Protein AF-A0A7W0UAA0-F1 (afdb_monomer_lite)

pLDDT: mean 86.21, std 16.32, range [35.31, 97.31]

Radius of gyration: 19.32 Å; chains: 1; bounding box: 41×25×69 Å

Secondary structure (DSSP, 8-state):
----------SEEEEETTSHHHHHHHHHHHHHHH----EEEEE----S-SSTT---TTS-HHHHHHHHTT-HHHHHHHHHHHTTSS------

Sequence (92 aa):
MAEAKAEEQQPCSRCNGMDVRAAIEEALRRAREGRTPQLLEAVTYRFRGHSMADPEEYRSKDEVEEWRRHDPIATFQERVTSEDVLSTFREL

Foldseek 3Di:
DDPDPPPVPVQEDEDALLQVCVQVVVQVVCCVVVVDHHHYRHDADDLDAPDPPGPPPVDDPVVSVVRVVSHSVVVVVVVCVVVVNDDDDDDD

Structure (mmCIF, N/CA/C/O backbone):
data_AF-A0A7W0UAA0-F1
#
_entry.id   AF-A0A7W0UAA0-F1
#
loop_
_atom_site.group_PDB
_atom_site.id
_atom_site.type_symbol
_atom_site.label_atom_id
_atom_site.label_alt_id
_atom_site.label_comp_id
_atom_site.label_asym_id
_atom_site.label_entity_id
_atom_site.label_seq_id
_atom_site.pdbx_PDB_ins_code
_atom_site.Cartn_x
_atom_site.Cartn_y
_atom_site.Cartn_z
_atom_site.occupancy
_atom_site.B_iso_or_equiv
_atom_site.auth_seq_id
_atom_site.auth_comp_id
_atom_site.auth_asym_id
_atom_site.auth_atom_id
_atom_site.pdbx_PDB_model_num
ATOM 1 N N . MET A 1 1 ? -12.864 -2.795 44.101 1.00 35.31 1 MET A N 1
ATOM 2 C CA . MET A 1 1 ? -11.681 -3.242 43.341 1.00 35.31 1 MET A CA 1
ATOM 3 C C . MET A 1 1 ? -12.197 -3.843 42.048 1.00 35.31 1 MET A C 1
ATOM 5 O O . MET A 1 1 ? -12.638 -4.980 42.060 1.00 35.31 1 MET A O 1
ATOM 9 N N . ALA A 1 2 ? -12.314 -3.035 40.994 1.00 40.09 2 ALA A N 1
ATOM 10 C CA . ALA A 1 2 ? -12.720 -3.537 39.686 1.00 40.09 2 ALA A CA 1
ATOM 11 C C . ALA A 1 2 ? -11.478 -4.142 39.030 1.00 40.09 2 ALA A C 1
ATOM 13 O O . ALA A 1 2 ? -10.500 -3.432 38.800 1.00 40.09 2 ALA A O 1
ATOM 14 N N . GLU A 1 3 ? -11.498 -5.452 38.806 1.00 38.34 3 GLU A N 1
ATOM 15 C CA . GLU A 1 3 ? -10.484 -6.136 38.014 1.00 38.34 3 GLU A CA 1
ATOM 16 C C . GLU A 1 3 ? -10.590 -5.622 36.578 1.00 38.34 3 GLU A C 1
ATOM 18 O O . GLU A 1 3 ? -11.536 -5.927 35.849 1.00 38.34 3 GLU A O 1
ATOM 23 N N . ALA A 1 4 ? -9.631 -4.788 36.183 1.00 43.19 4 ALA A N 1
ATOM 24 C CA . ALA A 1 4 ? -9.399 -4.507 34.782 1.00 43.19 4 ALA A CA 1
ATOM 25 C C . ALA A 1 4 ? -8.981 -5.831 34.139 1.00 43.19 4 ALA A C 1
ATOM 27 O O . ALA A 1 4 ? -7.887 -6.335 34.396 1.00 43.19 4 ALA A O 1
ATOM 28 N N . LYS A 1 5 ? -9.878 -6.420 33.342 1.00 37.28 5 LYS A N 1
ATOM 29 C CA . LYS A 1 5 ? -9.524 -7.511 32.441 1.00 37.28 5 LYS A CA 1
ATOM 30 C C . LYS A 1 5 ? -8.387 -6.996 31.565 1.00 37.28 5 LYS A C 1
ATOM 32 O O . LYS A 1 5 ? -8.606 -6.125 30.727 1.00 37.28 5 LYS A O 1
ATOM 37 N N . ALA A 1 6 ? -7.182 -7.512 31.783 1.00 45.38 6 ALA A N 1
ATOM 38 C CA . ALA A 1 6 ? -6.105 -7.438 30.813 1.00 45.38 6 ALA A CA 1
ATOM 39 C C . ALA A 1 6 ? -6.507 -8.346 29.647 1.00 45.38 6 ALA A C 1
ATOM 41 O O . ALA A 1 6 ? -6.065 -9.483 29.524 1.00 45.38 6 ALA A O 1
ATOM 42 N N . GLU A 1 7 ? -7.463 -7.870 28.856 1.00 48.81 7 GLU A N 1
ATOM 43 C CA . GLU A 1 7 ?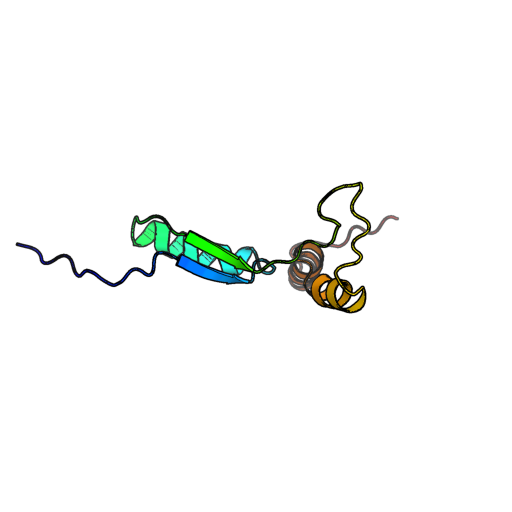 -7.687 -8.375 27.519 1.00 48.81 7 GLU A CA 1
ATOM 44 C C . GLU A 1 7 ? -6.389 -8.081 26.776 1.00 48.81 7 GLU A C 1
ATOM 46 O O . GLU A 1 7 ? -5.937 -6.935 26.745 1.00 48.81 7 GLU A O 1
ATOM 51 N N . GLU A 1 8 ? -5.730 -9.139 26.318 1.00 51.78 8 GLU A N 1
ATOM 52 C CA . GLU A 1 8 ? -4.446 -9.117 25.632 1.00 51.78 8 GLU A CA 1
ATOM 53 C C . GLU A 1 8 ? -4.622 -8.361 24.307 1.00 51.78 8 GLU A C 1
ATOM 55 O O . GLU A 1 8 ? -4.802 -8.934 23.236 1.00 51.78 8 GLU A O 1
ATOM 60 N N . GLN A 1 9 ? -4.688 -7.032 24.399 1.00 53.41 9 GLN A N 1
ATOM 61 C CA . GLN A 1 9 ? -4.808 -6.119 23.278 1.00 53.41 9 GLN A CA 1
ATOM 62 C C . GLN A 1 9 ? -3.490 -6.187 22.544 1.00 53.41 9 GLN A C 1
ATOM 64 O O . GLN A 1 9 ? -2.549 -5.476 22.883 1.00 53.41 9 GLN A O 1
ATOM 69 N N . GLN A 1 10 ? -3.423 -7.103 21.582 1.00 57.34 10 GLN A N 1
ATOM 70 C CA . GLN A 1 10 ? -2.288 -7.284 20.703 1.00 57.34 10 GLN A CA 1
ATOM 71 C C . GLN A 1 10 ? -1.967 -5.913 20.083 1.00 57.34 10 GLN A C 1
ATOM 73 O O . GLN A 1 10 ? -2.723 -5.432 19.236 1.00 57.34 10 GLN A O 1
ATOM 78 N N . PRO A 1 11 ? -0.898 -5.232 20.542 1.00 68.12 11 PRO A N 1
ATOM 79 C CA . PRO A 1 11 ? -0.703 -3.817 20.245 1.00 68.12 11 PRO A CA 1
ATOM 80 C C . PRO A 1 11 ? -0.285 -3.610 18.791 1.00 68.12 11 PRO A C 1
ATOM 82 O O . PRO A 1 11 ? -0.365 -2.495 18.291 1.00 68.12 11 PRO A O 1
ATOM 85 N N . CYS A 1 12 ? 0.146 -4.687 18.127 1.00 81.62 12 CYS A N 1
ATOM 86 C CA . CYS A 1 12 ? 0.587 -4.733 16.747 1.00 81.62 12 CYS A CA 1
ATOM 87 C C . CYS A 1 12 ? -0.289 -5.697 15.946 1.00 81.62 12 CYS A C 1
ATOM 89 O O . CYS A 1 12 ? -0.429 -6.861 16.325 1.00 81.62 12 CYS A O 1
ATOM 91 N N . SER A 1 13 ? -0.832 -5.238 14.821 1.00 88.75 13 SER A N 1
ATOM 92 C CA . SER A 1 13 ? -1.479 -6.116 13.843 1.00 88.75 13 SER A CA 1
ATOM 93 C C . SER A 1 13 ? -0.871 -5.929 12.459 1.00 88.75 13 SER A C 1
ATOM 95 O O . SER A 1 13 ? -0.550 -4.813 12.050 1.00 88.75 13 SER A O 1
ATOM 97 N N . ARG A 1 14 ? -0.690 -7.042 11.745 1.00 93.25 14 ARG A N 1
ATOM 98 C CA . ARG A 1 14 ? -0.194 -7.056 10.370 1.00 93.25 14 ARG A CA 1
ATOM 99 C C . ARG A 1 14 ? -1.372 -6.963 9.408 1.00 93.25 14 ARG A C 1
ATOM 101 O O . ARG A 1 14 ? -2.340 -7.707 9.555 1.00 93.25 14 ARG A O 1
ATOM 108 N N . CYS A 1 15 ? -1.297 -6.065 8.434 1.00 93.31 15 CYS A N 1
ATOM 109 C CA . CYS A 1 15 ? -2.380 -5.805 7.490 1.00 93.31 15 CYS A CA 1
ATOM 110 C C . CYS A 1 15 ? -1.874 -5.707 6.048 1.00 93.31 15 CYS A C 1
ATOM 112 O O . CYS A 1 15 ? -0.681 -5.529 5.789 1.00 93.31 15 CYS A O 1
ATOM 114 N N . ASN A 1 16 ? -2.799 -5.832 5.096 1.00 94.69 16 ASN A N 1
ATOM 115 C CA . ASN A 1 16 ? -2.508 -5.559 3.696 1.00 94.69 16 ASN A CA 1
ATOM 116 C C . ASN A 1 16 ? -2.390 -4.041 3.492 1.00 94.69 16 ASN A C 1
ATOM 118 O O . ASN A 1 16 ? -3.397 -3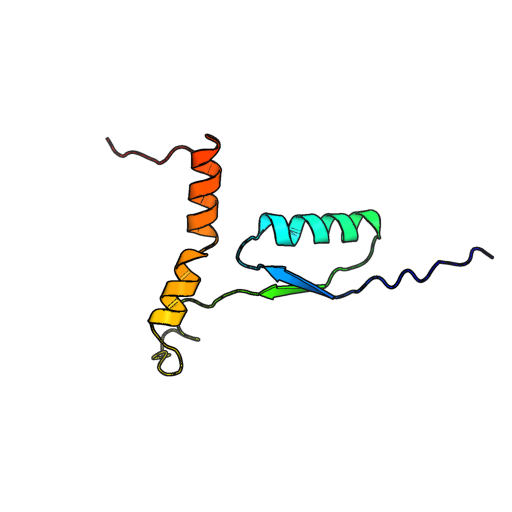.341 3.447 1.00 94.69 16 ASN A O 1
ATOM 122 N N . GLY A 1 17 ? -1.167 -3.536 3.341 1.00 95.00 17 GLY A N 1
ATOM 123 C CA . GLY A 1 17 ? -0.902 -2.123 3.067 1.00 95.00 17 GLY A CA 1
ATOM 124 C C . GLY A 1 17 ? -1.344 -1.667 1.674 1.00 95.00 17 GLY A C 1
ATOM 125 O O . GLY A 1 17 ? -1.378 -0.466 1.420 1.00 95.00 17 GLY A O 1
ATOM 126 N N . MET A 1 18 ? -1.703 -2.600 0.788 1.00 95.94 18 MET A N 1
ATOM 127 C CA . MET A 1 18 ? -2.265 -2.309 -0.532 1.00 95.94 18 MET A CA 1
ATOM 128 C C . MET A 1 18 ? -3.801 -2.153 -0.504 1.00 95.94 18 MET A C 1
ATOM 130 O O . MET A 1 18 ? -4.368 -1.637 -1.458 1.00 95.94 18 MET A O 1
ATOM 134 N N . ASP A 1 19 ? -4.483 -2.522 0.593 1.00 93.88 19 ASP A N 1
ATOM 135 C CA . ASP A 1 19 ? -5.900 -2.192 0.843 1.00 93.88 19 ASP A CA 1
ATOM 136 C C . ASP A 1 19 ? -6.015 -1.225 2.028 1.00 93.88 19 ASP A C 1
ATOM 138 O O . ASP A 1 19 ? -6.286 -1.590 3.177 1.00 93.88 19 ASP A O 1
ATOM 142 N N . VAL A 1 20 ? -5.775 0.051 1.728 1.00 90.44 20 VAL A N 1
ATOM 143 C CA . VAL A 1 20 ? -5.630 1.117 2.727 1.00 90.44 20 VAL A CA 1
ATOM 144 C C . VAL A 1 20 ? -6.885 1.279 3.58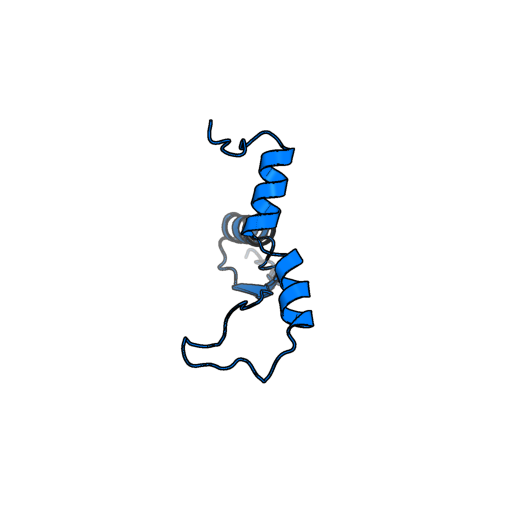7 1.00 90.44 20 VAL A C 1
ATOM 146 O O . VAL A 1 20 ? -6.783 1.472 4.798 1.00 90.44 20 VAL A O 1
ATOM 149 N N . ARG A 1 21 ? -8.081 1.203 2.986 1.00 90.62 21 ARG A N 1
ATOM 150 C CA . ARG A 1 21 ? -9.335 1.424 3.723 1.00 90.62 21 ARG A CA 1
ATOM 151 C C . ARG A 1 21 ? -9.562 0.306 4.731 1.00 90.62 21 ARG A C 1
ATOM 153 O O . ARG A 1 21 ? -9.775 0.606 5.903 1.00 90.62 21 ARG A O 1
ATOM 160 N N . ALA A 1 22 ? -9.476 -0.951 4.293 1.00 88.88 22 ALA A N 1
ATOM 161 C CA . ALA A 1 22 ? -9.687 -2.098 5.170 1.00 88.88 22 ALA A CA 1
ATOM 162 C C . ALA A 1 22 ? -8.648 -2.144 6.302 1.00 88.88 22 ALA A C 1
ATOM 164 O O . ALA A 1 22 ? -9.003 -2.368 7.460 1.00 88.88 22 ALA A O 1
ATOM 165 N N . ALA A 1 23 ? -7.377 -1.865 5.987 1.00 87.56 23 ALA A N 1
ATOM 166 C CA . ALA A 1 23 ? -6.291 -1.838 6.965 1.00 87.56 23 ALA A CA 1
ATOM 167 C C . ALA A 1 23 ? -6.505 -0.801 8.082 1.00 87.56 23 ALA A C 1
ATOM 169 O O . ALA A 1 23 ? -6.202 -1.067 9.246 1.00 87.56 23 ALA A O 1
ATOM 170 N N . ILE A 1 24 ? -7.024 0.381 7.740 1.00 91.62 24 ILE A N 1
ATOM 171 C CA . ILE A 1 24 ? -7.189 1.493 8.684 1.00 91.62 24 ILE A CA 1
ATOM 172 C C . ILE A 1 24 ? -8.519 1.424 9.444 1.00 91.62 24 ILE A C 1
ATOM 174 O O . ILE A 1 24 ? -8.566 1.808 10.612 1.00 91.62 24 ILE A O 1
ATOM 178 N N . GLU A 1 25 ? -9.594 0.932 8.825 1.00 93.69 25 GLU A N 1
ATOM 179 C CA . GLU A 1 25 ? -10.939 0.899 9.419 1.00 93.69 25 GLU A CA 1
ATOM 180 C C . GLU A 1 25 ? -10.975 0.120 10.742 1.00 93.69 25 GLU A C 1
ATOM 182 O O . GLU A 1 25 ? -11.437 0.645 11.760 1.00 93.69 25 GLU A O 1
ATOM 187 N N . GLU A 1 26 ? -10.400 -1.083 10.765 1.00 87.81 26 GLU A N 1
ATOM 188 C CA . GLU A 1 26 ? -10.359 -1.920 11.968 1.00 87.81 26 GLU A CA 1
ATOM 189 C C . GLU A 1 26 ? -9.463 -1.323 13.063 1.00 87.81 26 GLU A C 1
ATOM 191 O O . GLU A 1 26 ? -9.826 -1.309 14.242 1.00 87.81 26 GLU A O 1
ATOM 196 N N . ALA A 1 27 ? -8.309 -0.771 12.686 1.00 90.50 27 ALA A N 1
ATOM 197 C CA . ALA A 1 27 ? -7.403 -0.137 13.636 1.00 90.50 27 ALA A CA 1
ATOM 198 C C . ALA A 1 27 ? -8.028 1.110 14.275 1.00 90.50 27 ALA A C 1
ATOM 200 O O . ALA A 1 27 ? -7.951 1.300 15.488 1.00 90.50 27 ALA A O 1
ATOM 201 N N . LEU A 1 28 ? -8.706 1.946 13.483 1.00 93.25 28 LEU A N 1
ATOM 202 C CA . LEU A 1 28 ? -9.420 3.110 14.001 1.00 93.25 28 LEU A CA 1
ATOM 203 C C . LEU A 1 28 ? -10.557 2.707 14.936 1.00 93.25 28 LEU A C 1
ATOM 205 O O . LEU A 1 28 ? -10.748 3.361 15.963 1.00 93.25 28 LEU A O 1
ATOM 209 N N . ARG A 1 29 ? -11.301 1.646 14.604 1.00 91.69 29 ARG A N 1
ATOM 210 C CA . ARG A 1 29 ? -12.360 1.113 15.467 1.00 91.69 29 ARG A CA 1
ATOM 211 C C . ARG A 1 29 ? -11.796 0.725 16.836 1.00 91.69 29 ARG A C 1
ATOM 213 O O . ARG A 1 29 ? -12.264 1.242 17.850 1.00 91.69 29 ARG A O 1
ATOM 220 N N . ARG A 1 30 ? -10.725 -0.076 16.864 1.00 88.50 30 ARG A N 1
ATOM 221 C CA . ARG A 1 30 ? -10.038 -0.490 18.103 1.00 88.50 30 ARG A CA 1
ATOM 222 C C . ARG A 1 30 ? -9.492 0.690 18.897 1.00 88.50 30 ARG A C 1
ATOM 224 O O . ARG A 1 30 ? -9.717 0.763 20.101 1.00 88.50 30 ARG A O 1
ATOM 231 N N . ALA A 1 31 ? -8.834 1.640 18.232 1.00 91.38 31 ALA A N 1
ATOM 232 C CA . ALA A 1 31 ? -8.288 2.825 18.889 1.00 91.38 31 ALA A CA 1
ATOM 233 C C . ALA A 1 31 ? -9.382 3.665 19.567 1.00 91.38 31 ALA A C 1
ATOM 235 O O . ALA A 1 31 ? -9.195 4.163 20.677 1.00 91.38 31 ALA A O 1
ATOM 236 N N . ARG A 1 32 ? -10.540 3.814 18.911 1.00 93.25 32 ARG A N 1
ATOM 237 C CA . ARG A 1 32 ? -11.671 4.604 19.422 1.00 93.25 32 ARG A CA 1
ATOM 238 C C . ARG A 1 32 ? -12.402 3.907 20.565 1.00 93.25 32 ARG A C 1
ATOM 240 O O . ARG A 1 32 ? -12.694 4.552 21.569 1.00 93.25 32 ARG A O 1
ATOM 247 N N . GLU A 1 33 ? -12.694 2.617 20.418 1.00 93.19 33 GLU A N 1
ATOM 248 C CA . GLU A 1 33 ? -13.435 1.833 21.414 1.00 93.19 33 GLU A CA 1
ATOM 249 C C . GLU A 1 33 ? -12.569 1.505 22.635 1.00 93.19 33 GLU A C 1
ATOM 251 O O . GLU A 1 33 ? -12.981 1.732 23.773 1.00 93.19 33 GLU A O 1
ATOM 256 N N . GLY A 1 34 ? -11.346 1.028 22.395 1.00 88.38 34 GLY A N 1
ATOM 257 C CA . GLY A 1 34 ? -10.401 0.628 23.435 1.00 88.38 34 GLY A CA 1
ATOM 258 C C . GLY A 1 34 ? -9.676 1.798 24.095 1.00 88.38 34 GLY A C 1
ATOM 259 O O . GLY A 1 34 ? -9.145 1.637 25.189 1.00 88.38 34 GLY A O 1
ATOM 260 N N . ARG A 1 35 ? -9.668 2.985 23.466 1.00 88.88 35 ARG A N 1
ATOM 261 C CA . ARG A 1 35 ? -8.875 4.156 23.891 1.00 88.88 35 ARG A CA 1
ATOM 262 C C . ARG A 1 35 ? -7.386 3.833 24.063 1.00 88.88 35 ARG A C 1
ATOM 264 O O . ARG A 1 35 ? -6.722 4.383 24.940 1.00 88.88 35 ARG A O 1
ATOM 271 N N . THR A 1 36 ? -6.864 2.956 23.212 1.00 85.00 36 THR A N 1
ATOM 272 C CA . THR A 1 36 ? -5.464 2.526 23.225 1.00 85.00 36 THR A CA 1
ATOM 273 C C . THR A 1 36 ? -4.797 2.779 21.873 1.00 85.00 36 THR A C 1
ATOM 275 O O . THR A 1 36 ? -5.448 2.672 20.829 1.00 85.00 36 THR A O 1
ATOM 278 N N . PRO A 1 37 ? -3.500 3.144 21.855 1.00 89.81 37 PRO A N 1
ATOM 279 C CA . PRO A 1 37 ? -2.763 3.298 20.606 1.00 89.81 37 PRO A CA 1
ATOM 280 C C . PRO A 1 37 ? -2.716 1.970 19.842 1.00 89.81 37 PRO A C 1
ATOM 282 O O . PRO A 1 37 ? -2.729 0.899 20.445 1.00 89.81 37 PRO A O 1
ATOM 285 N N . GLN A 1 38 ? -2.648 2.049 18.514 1.00 90.38 38 GLN A N 1
ATOM 286 C CA . GLN A 1 38 ? -2.553 0.887 17.632 1.00 90.38 38 GLN A CA 1
ATOM 287 C C . GLN A 1 38 ? -1.268 0.982 16.813 1.00 90.38 38 GLN A C 1
ATOM 289 O O . GLN A 1 38 ? -0.990 2.025 16.218 1.00 90.38 38 GLN A O 1
ATOM 294 N N . LEU A 1 39 ? -0.502 -0.105 16.765 1.00 92.25 39 LEU A N 1
ATOM 295 C CA . LEU A 1 39 ? 0.602 -0.293 15.832 1.00 92.25 39 LEU A CA 1
ATOM 296 C C . LEU A 1 39 ? 0.125 -1.179 14.674 1.00 92.25 39 LEU A C 1
ATOM 298 O O . LEU A 1 39 ? -0.490 -2.226 14.886 1.00 92.25 39 LEU A O 1
ATOM 302 N N . LEU A 1 40 ? 0.415 -0.759 13.444 1.00 92.81 40 LEU A N 1
ATOM 303 C CA . LEU A 1 40 ? 0.097 -1.517 12.237 1.00 92.81 40 LEU A CA 1
ATOM 304 C C . LEU A 1 40 ? 1.366 -1.811 11.448 1.00 92.81 40 LEU A C 1
ATOM 306 O O . LEU A 1 40 ? 2.095 -0.894 11.072 1.00 92.81 40 LEU A O 1
ATOM 310 N N . GLU A 1 41 ? 1.590 -3.085 11.148 1.00 95.12 41 GLU A N 1
ATOM 311 C CA . GLU A 1 41 ? 2.566 -3.514 10.152 1.00 95.12 41 GLU A CA 1
ATOM 312 C C . GLU A 1 41 ? 1.862 -3.603 8.791 1.00 95.12 41 GLU A C 1
ATOM 314 O O . GLU A 1 41 ? 1.228 -4.607 8.458 1.00 95.12 41 GLU A O 1
ATOM 319 N N . ALA A 1 42 ? 1.948 -2.526 8.009 1.00 95.25 42 ALA A N 1
ATOM 320 C CA . ALA A 1 42 ? 1.370 -2.462 6.672 1.00 95.25 42 ALA A CA 1
ATOM 321 C C . ALA A 1 42 ? 2.295 -3.134 5.649 1.00 95.25 42 ALA A C 1
ATOM 323 O O . ALA A 1 42 ? 3.323 -2.579 5.256 1.00 95.25 42 ALA A O 1
ATOM 324 N N . VAL A 1 43 ? 1.919 -4.330 5.198 1.00 95.69 43 VAL A N 1
ATOM 325 C CA . VAL A 1 43 ? 2.663 -5.062 4.166 1.00 95.69 43 VAL A CA 1
ATOM 326 C C . VAL A 1 43 ? 2.410 -4.404 2.818 1.00 95.69 43 VAL A C 1
ATOM 328 O O . VAL A 1 43 ? 1.286 -4.403 2.326 1.00 95.69 43 VAL A O 1
ATOM 331 N N . THR A 1 44 ? 3.450 -3.831 2.226 1.00 96.38 44 THR A N 1
ATOM 332 C CA . THR A 1 44 ? 3.365 -3.075 0.974 1.00 96.38 44 THR A CA 1
ATOM 333 C C . THR A 1 44 ? 4.603 -3.315 0.116 1.00 96.38 44 THR A C 1
ATOM 335 O O . THR A 1 44 ? 5.531 -4.015 0.528 1.00 96.38 44 THR A O 1
ATOM 338 N N . TYR A 1 45 ? 4.623 -2.718 -1.074 1.00 96.88 45 TYR A N 1
ATOM 339 C CA . TYR A 1 45 ? 5.700 -2.864 -2.035 1.00 96.88 45 TYR A CA 1
ATOM 340 C C . TYR A 1 45 ? 6.240 -1.517 -2.508 1.00 96.88 45 TYR A C 1
ATOM 342 O O . TYR A 1 45 ? 5.497 -0.609 -2.879 1.00 96.88 45 TYR A O 1
ATOM 350 N N . ARG A 1 46 ? 7.569 -1.387 -2.544 1.00 95.94 46 ARG A N 1
ATOM 351 C CA . ARG A 1 46 ? 8.236 -0.190 -3.062 1.00 95.94 46 ARG A CA 1
ATOM 352 C C . ARG A 1 46 ? 8.473 -0.356 -4.557 1.00 95.94 46 ARG A C 1
ATOM 354 O O . ARG A 1 46 ? 9.429 -1.004 -4.953 1.00 95.94 46 ARG A O 1
ATOM 361 N N . PHE A 1 47 ? 7.650 0.247 -5.409 1.00 95.00 47 PHE A N 1
ATOM 362 C CA . PHE A 1 47 ? 7.754 0.030 -6.862 1.00 95.00 47 PHE A CA 1
ATOM 363 C C . PHE A 1 47 ? 9.030 0.571 -7.513 1.00 95.00 47 PHE A C 1
ATOM 365 O O . PHE A 1 47 ? 9.468 0.036 -8.526 1.00 95.00 47 PHE A O 1
ATOM 372 N N . ARG A 1 48 ? 9.644 1.611 -6.951 1.00 93.19 48 ARG A N 1
ATOM 373 C CA . ARG A 1 48 ? 10.895 2.203 -7.452 1.00 93.19 48 ARG A CA 1
ATOM 374 C C . ARG A 1 48 ? 12.092 1.752 -6.614 1.00 93.19 48 ARG A C 1
ATOM 376 O O . ARG A 1 48 ? 11.920 1.180 -5.532 1.00 93.19 48 ARG A O 1
ATOM 383 N N . GLY A 1 49 ? 13.293 2.030 -7.103 1.00 94.12 49 GLY A N 1
ATOM 384 C CA . GLY A 1 49 ? 14.537 1.884 -6.365 1.00 94.12 49 GLY A CA 1
ATOM 385 C C . GLY A 1 49 ? 14.522 2.634 -5.039 1.00 94.12 49 GLY A C 1
ATOM 386 O O . GLY A 1 49 ? 13.651 3.462 -4.761 1.00 94.12 49 GLY A O 1
ATOM 387 N N . HIS A 1 50 ? 15.482 2.311 -4.180 1.00 94.38 50 HIS A N 1
ATOM 388 C CA . HIS A 1 50 ? 15.617 2.939 -2.870 1.00 94.38 50 HIS A CA 1
ATOM 389 C C . HIS A 1 50 ? 15.833 4.451 -2.984 1.00 94.38 50 HIS A C 1
ATOM 391 O O . HIS A 1 50 ? 15.391 5.213 -2.128 1.00 94.38 50 HIS A O 1
ATOM 397 N N . SER A 1 51 ? 16.487 4.877 -4.064 1.00 95.19 51 SER A N 1
ATOM 398 C CA . SER A 1 51 ? 16.702 6.273 -4.422 1.00 95.19 51 SER A CA 1
ATOM 399 C C . SER A 1 51 ? 16.749 6.433 -5.944 1.00 95.19 51 SER A C 1
ATOM 401 O O . SER A 1 51 ? 16.725 5.448 -6.678 1.00 95.19 51 SER A O 1
ATOM 403 N N . MET A 1 52 ? 16.879 7.673 -6.420 1.00 92.31 52 MET A N 1
ATOM 404 C CA . MET A 1 52 ? 17.004 7.989 -7.852 1.00 92.31 52 MET A CA 1
ATOM 405 C C . MET A 1 52 ? 18.230 7.355 -8.529 1.00 92.31 52 MET A C 1
ATOM 407 O O . MET A 1 52 ? 18.231 7.203 -9.745 1.00 92.31 52 MET A O 1
ATOM 411 N N . ALA A 1 53 ? 19.273 7.023 -7.763 1.00 94.81 53 ALA A N 1
ATOM 412 C CA . ALA A 1 53 ? 20.515 6.444 -8.278 1.00 94.81 53 ALA A CA 1
ATOM 413 C C . ALA A 1 53 ? 20.568 4.912 -8.153 1.00 94.81 53 ALA A C 1
ATOM 415 O O . ALA A 1 53 ? 21.569 4.306 -8.525 1.00 94.81 53 ALA A O 1
ATOM 416 N N . ASP A 1 54 ? 19.534 4.288 -7.585 1.00 94.62 54 ASP A N 1
ATOM 417 C CA . ASP A 1 54 ? 19.507 2.847 -7.353 1.00 94.62 54 ASP A CA 1
ATOM 418 C C . ASP A 1 54 ? 19.173 2.095 -8.657 1.00 94.62 54 ASP A C 1
ATOM 420 O O . ASP A 1 54 ? 18.105 2.342 -9.222 1.00 94.62 54 ASP A O 1
ATOM 424 N N . PRO A 1 55 ? 20.048 1.186 -9.135 1.00 91.88 55 PRO A N 1
ATOM 425 C CA . PRO A 1 55 ? 19.815 0.413 -10.353 1.00 91.88 55 PRO A CA 1
ATOM 426 C C . PRO A 1 55 ? 18.844 -0.768 -10.168 1.00 91.88 55 PRO A C 1
ATOM 428 O O . PRO A 1 55 ? 18.463 -1.389 -11.156 1.00 91.88 55 PRO A O 1
ATOM 431 N N . GLU A 1 56 ? 18.416 -1.070 -8.935 1.00 92.31 56 GLU A N 1
ATOM 432 C CA . GLU A 1 56 ? 17.383 -2.069 -8.615 1.00 92.31 56 GLU A CA 1
ATOM 433 C C . GLU A 1 56 ? 17.759 -3.537 -8.916 1.00 92.31 56 GLU A C 1
ATOM 435 O O . GLU A 1 56 ? 16.884 -4.392 -9.031 1.00 92.31 56 GLU A O 1
ATOM 440 N N . GLU A 1 57 ? 19.052 -3.866 -9.009 1.00 94.00 57 GLU A N 1
ATOM 441 C CA . GLU A 1 57 ? 19.543 -5.184 -9.470 1.00 94.00 57 GLU A CA 1
ATOM 442 C C . GLU A 1 57 ? 19.251 -6.364 -8.521 1.00 94.00 57 GLU A C 1
ATOM 444 O O . GLU A 1 57 ? 19.422 -7.524 -8.886 1.00 94.00 57 GLU A O 1
ATOM 449 N N . TYR A 1 58 ? 18.799 -6.091 -7.297 1.00 94.81 58 TYR A N 1
ATOM 450 C CA . TYR A 1 58 ? 18.537 -7.091 -6.254 1.00 94.81 58 TYR A CA 1
ATOM 451 C C . TYR A 1 58 ? 17.118 -7.678 -6.284 1.00 94.81 58 TYR A C 1
ATOM 453 O O . TYR A 1 58 ? 16.742 -8.418 -5.376 1.00 94.81 58 TYR A O 1
ATOM 461 N N . ARG A 1 59 ? 16.312 -7.341 -7.293 1.00 95.00 59 ARG A N 1
ATOM 462 C CA . ARG A 1 59 ? 14.930 -7.810 -7.440 1.00 95.00 59 ARG A CA 1
ATOM 463 C C . ARG A 1 59 ? 14.594 -8.082 -8.897 1.00 95.00 59 ARG A C 1
ATOM 465 O O . ARG A 1 59 ? 15.166 -7.484 -9.805 1.00 95.00 59 ARG A O 1
ATOM 472 N N . SER A 1 60 ? 13.649 -8.986 -9.124 1.00 96.62 60 SER A N 1
ATOM 473 C CA . SER A 1 60 ? 13.209 -9.306 -10.482 1.00 96.62 60 SER A CA 1
ATOM 474 C C . SER A 1 60 ? 12.150 -8.316 -10.967 1.00 96.62 60 SER A C 1
ATOM 476 O O . SER A 1 60 ? 11.375 -7.774 -10.180 1.00 96.62 60 SER A O 1
ATOM 478 N N . LYS A 1 61 ? 12.084 -8.103 -12.285 1.00 95.19 61 LYS A N 1
ATOM 479 C CA . LYS A 1 61 ? 10.988 -7.330 -12.888 1.00 95.19 61 LYS A CA 1
ATOM 480 C C . LYS A 1 61 ? 9.641 -8.019 -12.672 1.00 95.19 61 LYS A C 1
ATOM 482 O O . LYS A 1 61 ? 8.662 -7.335 -12.408 1.00 95.19 61 LYS A O 1
ATOM 487 N N . ASP A 1 62 ? 9.613 -9.349 -12.718 1.00 97.31 62 ASP A N 1
ATOM 488 C CA . ASP A 1 62 ? 8.386 -10.133 -12.555 1.00 97.31 62 ASP A CA 1
ATOM 489 C C . ASP A 1 62 ? 7.774 -9.964 -11.159 1.00 97.31 62 ASP A C 1
ATOM 491 O O . ASP A 1 62 ? 6.569 -9.762 -11.050 1.00 97.31 62 ASP A O 1
ATOM 495 N N . GLU A 1 63 ? 8.597 -9.952 -10.105 1.00 96.69 63 GLU A N 1
ATOM 496 C CA . GLU A 1 63 ? 8.148 -9.655 -8.738 1.00 96.69 63 GLU A CA 1
ATOM 497 C C . GLU A 1 63 ? 7.514 -8.259 -8.656 1.00 96.69 63 GLU A C 1
ATOM 499 O O . GLU A 1 63 ? 6.423 -8.095 -8.113 1.00 96.69 63 GLU A O 1
ATOM 504 N N . VAL A 1 64 ? 8.165 -7.242 -9.233 1.00 96.75 64 VAL A N 1
ATOM 505 C CA . VAL A 1 64 ? 7.635 -5.869 -9.241 1.00 96.75 64 VAL A CA 1
ATOM 506 C C . VAL A 1 64 ? 6.289 -5.813 -9.969 1.00 96.75 64 VAL A C 1
ATOM 508 O O . VAL A 1 64 ? 5.355 -5.177 -9.477 1.00 96.75 64 VAL A O 1
ATOM 511 N N . GLU A 1 65 ? 6.175 -6.474 -11.121 1.00 96.62 65 GLU A N 1
ATOM 512 C CA . GLU A 1 65 ? 4.944 -6.513 -11.915 1.00 96.62 65 GLU A CA 1
ATOM 513 C C . GLU A 1 65 ? 3.818 -7.298 -11.229 1.00 96.62 65 GLU A C 1
ATOM 515 O O . GLU A 1 65 ? 2.656 -6.908 -11.333 1.00 96.62 65 GLU A O 1
ATOM 520 N N . GLU A 1 66 ? 4.129 -8.359 -10.481 1.00 96.88 66 GLU A N 1
ATOM 521 C CA . GLU A 1 66 ? 3.148 -9.058 -9.644 1.00 96.88 66 GLU A CA 1
ATOM 522 C C . GLU A 1 66 ? 2.547 -8.105 -8.605 1.00 96.88 66 GLU A C 1
ATOM 524 O O . GLU A 1 66 ? 1.326 -7.962 -8.524 1.00 96.88 66 GLU A O 1
ATOM 529 N N . TRP A 1 67 ? 3.390 -7.363 -7.882 1.00 96.56 67 TRP A N 1
ATOM 530 C CA . TRP A 1 67 ? 2.922 -6.384 -6.901 1.00 96.56 67 TRP A CA 1
ATOM 531 C C . TRP A 1 67 ? 2.183 -5.198 -7.525 1.00 96.56 67 TRP A C 1
ATOM 533 O O . TRP A 1 67 ? 1.280 -4.647 -6.894 1.00 96.56 67 TRP A O 1
ATOM 543 N N . ARG A 1 68 ? 2.512 -4.802 -8.762 1.00 96.25 68 ARG A N 1
ATOM 544 C CA . ARG A 1 68 ? 1.784 -3.740 -9.480 1.00 96.25 68 ARG A CA 1
ATOM 545 C C . ARG A 1 68 ? 0.326 -4.089 -9.744 1.00 96.25 68 ARG A C 1
ATOM 547 O O . ARG A 1 68 ? -0.501 -3.183 -9.781 1.00 96.25 68 ARG A O 1
ATOM 554 N N . ARG A 1 69 ? -0.019 -5.374 -9.869 1.00 95.56 69 ARG A N 1
ATOM 555 C CA . ARG A 1 69 ? -1.425 -5.812 -9.988 1.00 95.56 69 ARG A CA 1
ATOM 556 C C . ARG A 1 69 ? -2.246 -5.486 -8.743 1.00 95.56 69 ARG A C 1
ATOM 558 O O . ARG A 1 69 ? -3.468 -5.452 -8.808 1.00 95.56 69 ARG A O 1
ATOM 565 N N . HIS A 1 70 ? -1.573 -5.239 -7.625 1.00 95.44 70 HIS A N 1
ATOM 566 C CA . HIS A 1 70 ? -2.178 -4.852 -6.362 1.00 95.44 70 HIS A CA 1
ATOM 567 C C . HIS A 1 70 ? -2.031 -3.355 -6.072 1.00 95.44 70 HIS A C 1
ATOM 569 O O . HIS A 1 70 ? -2.254 -2.959 -4.935 1.00 95.44 70 HIS A O 1
ATOM 575 N N . ASP A 1 71 ? -1.644 -2.515 -7.043 1.00 96.62 71 ASP A N 1
ATOM 576 C CA . ASP A 1 71 ? -1.476 -1.073 -6.826 1.00 96.62 71 ASP A CA 1
ATOM 577 C C . ASP A 1 71 ? -2.746 -0.468 -6.179 1.00 96.62 71 ASP A C 1
ATOM 579 O O . ASP A 1 71 ? -3.840 -0.572 -6.754 1.00 96.62 71 ASP A O 1
ATOM 583 N N . PRO A 1 72 ? -2.637 0.151 -4.983 1.00 95.50 72 PRO A N 1
ATOM 584 C CA . PRO A 1 72 ? -3.786 0.676 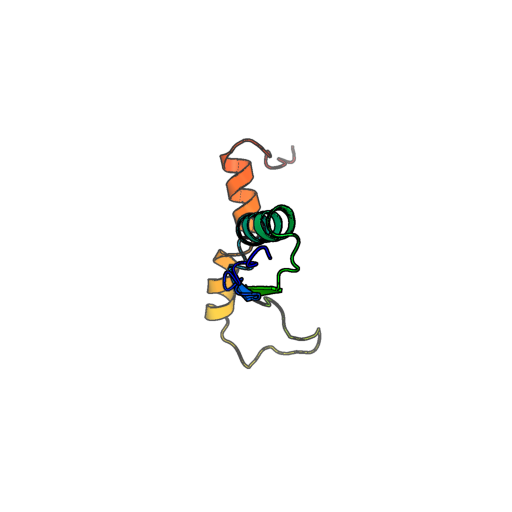-4.253 1.00 95.50 72 PRO A CA 1
ATOM 585 C C . PRO A 1 72 ? -4.518 1.775 -5.022 1.00 95.50 72 PRO A C 1
ATOM 587 O O . PRO A 1 72 ? -5.705 1.974 -4.795 1.00 95.50 72 PRO A O 1
ATOM 590 N N . ILE A 1 73 ? -3.847 2.500 -5.923 1.00 94.56 73 ILE A N 1
ATOM 591 C CA . ILE A 1 73 ? -4.484 3.550 -6.725 1.00 94.56 73 ILE A CA 1
ATOM 592 C C . ILE A 1 73 ? -5.348 2.912 -7.812 1.00 94.56 73 ILE A C 1
ATOM 594 O O . ILE A 1 73 ? -6.521 3.260 -7.943 1.00 94.56 73 ILE A O 1
ATOM 598 N N . ALA A 1 74 ? -4.784 1.962 -8.561 1.00 93.88 74 ALA A N 1
ATOM 599 C CA . ALA A 1 74 ? -5.488 1.290 -9.650 1.00 93.88 74 ALA A CA 1
ATOM 600 C C . ALA A 1 74 ? -6.683 0.479 -9.127 1.00 93.88 74 ALA A C 1
ATOM 602 O O . ALA A 1 74 ? -7.809 0.671 -9.581 1.00 93.88 74 ALA A O 1
ATOM 603 N N . THR A 1 75 ? -6.464 -0.349 -8.103 1.00 93.62 75 THR A N 1
ATOM 604 C CA . THR A 1 75 ? -7.522 -1.173 -7.494 1.00 93.62 75 THR A CA 1
ATOM 605 C C . THR A 1 75 ? -8.614 -0.325 -6.837 1.00 93.62 75 THR A C 1
ATOM 607 O O . THR A 1 75 ? -9.799 -0.650 -6.934 1.00 93.62 75 THR A O 1
ATOM 610 N N . PHE A 1 76 ? -8.252 0.800 -6.205 1.00 93.00 76 PHE A N 1
ATOM 611 C CA . PHE A 1 76 ? -9.237 1.735 -5.665 1.00 93.00 76 PHE A CA 1
ATOM 612 C C . PHE A 1 76 ? -10.067 2.377 -6.772 1.00 93.00 76 PHE A C 1
ATOM 614 O O . PHE A 1 76 ? -11.288 2.414 -6.639 1.00 93.00 76 PHE A O 1
ATOM 621 N N . GLN A 1 77 ? -9.425 2.850 -7.846 1.00 92.69 77 GLN A N 1
ATOM 622 C CA . GLN A 1 77 ? -10.105 3.435 -9.001 1.00 92.69 77 GLN A CA 1
ATOM 623 C C . GLN A 1 77 ? -11.099 2.444 -9.617 1.00 92.69 77 GLN A C 1
ATOM 625 O O . GLN A 1 77 ? -12.256 2.799 -9.828 1.00 92.69 77 GLN A O 1
ATOM 630 N N . GLU A 1 78 ? -10.675 1.203 -9.861 1.00 92.44 78 GLU A N 1
ATOM 631 C CA . GLU A 1 78 ? -11.548 0.144 -10.378 1.00 92.44 78 GLU A CA 1
ATOM 632 C C . GLU A 1 78 ? -12.767 -0.067 -9.476 1.00 92.44 78 GLU A C 1
ATOM 634 O O . GLU A 1 78 ? -13.898 -0.059 -9.965 1.00 92.44 78 GLU A O 1
ATOM 639 N N . ARG A 1 79 ? -12.555 -0.170 -8.156 1.00 92.19 79 ARG A N 1
ATOM 640 C CA . ARG A 1 79 ? -13.641 -0.342 -7.185 1.00 92.19 79 ARG A CA 1
ATOM 641 C C . ARG A 1 79 ? -14.643 0.810 -7.245 1.00 92.19 79 ARG A C 1
ATOM 643 O O . ARG A 1 79 ? -15.825 0.574 -7.472 1.00 92.19 79 ARG A O 1
ATOM 650 N N . VAL A 1 80 ? -14.192 2.053 -7.085 1.00 93.44 80 VAL A N 1
ATOM 651 C CA . VAL A 1 80 ? -15.103 3.211 -7.001 1.00 93.44 80 VAL A CA 1
ATOM 652 C C . VAL A 1 80 ? -15.777 3.551 -8.327 1.00 93.44 80 VAL A C 1
ATOM 654 O O . VAL A 1 80 ? -16.868 4.114 -8.321 1.00 93.44 80 VAL A O 1
ATOM 657 N N . THR A 1 81 ? -15.169 3.202 -9.463 1.00 94.25 81 THR A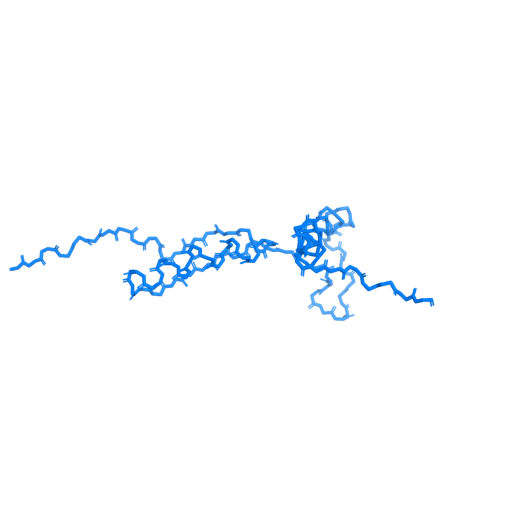 N 1
ATOM 658 C CA . THR A 1 81 ? -15.841 3.300 -10.763 1.00 94.25 81 THR A CA 1
ATOM 659 C C . THR A 1 81 ? -16.857 2.178 -10.957 1.00 94.25 81 THR A C 1
ATOM 661 O O . THR A 1 81 ? -17.930 2.443 -11.484 1.00 94.25 81 THR A O 1
ATOM 664 N N . SER A 1 82 ? -16.585 0.956 -10.486 1.00 93.88 82 SER A N 1
ATOM 665 C CA . SER A 1 82 ? -17.568 -0.140 -10.530 1.00 93.88 82 SER A CA 1
ATOM 666 C C . SER A 1 82 ? -18.786 0.088 -9.624 1.00 93.88 82 SER A C 1
ATOM 668 O O . SER A 1 82 ? -19.857 -0.447 -9.889 1.00 93.88 82 SER A O 1
ATOM 670 N N . GLU A 1 83 ? -18.622 0.894 -8.573 1.00 95.38 83 GLU A N 1
ATOM 671 C CA . GLU A 1 83 ? -19.681 1.302 -7.642 1.00 95.38 83 GLU A CA 1
ATOM 672 C C . GLU A 1 83 ? -20.389 2.605 -8.071 1.00 95.38 83 GLU A C 1
ATOM 674 O O . GLU A 1 83 ? -21.180 3.149 -7.303 1.00 95.38 83 GLU A O 1
ATOM 679 N N . ASP A 1 84 ? -20.085 3.139 -9.261 1.00 93.88 84 ASP A N 1
ATOM 680 C CA . ASP A 1 84 ? -20.615 4.409 -9.785 1.00 93.88 84 ASP A CA 1
ATOM 681 C C . ASP A 1 84 ? -20.363 5.635 -8.874 1.00 93.88 84 ASP A C 1
ATOM 683 O O . ASP A 1 84 ? -21.026 6.668 -8.983 1.00 93.88 84 ASP A O 1
ATOM 687 N N . VAL A 1 85 ? -19.367 5.560 -7.983 1.00 94.88 85 VAL A N 1
ATOM 688 C CA . VAL A 1 85 ? -18.968 6.663 -7.091 1.00 94.88 85 VAL A CA 1
ATOM 689 C C . VAL A 1 85 ? -18.125 7.697 -7.840 1.00 94.88 85 VAL A C 1
ATOM 691 O O . VAL A 1 85 ? -18.243 8.895 -7.582 1.00 94.88 85 VAL A O 1
ATOM 694 N N . LEU A 1 86 ? -17.276 7.249 -8.774 1.00 90.81 86 LEU A N 1
ATOM 695 C CA . LEU A 1 86 ? -16.487 8.111 -9.660 1.00 90.81 86 LEU A CA 1
ATOM 696 C C . LEU A 1 86 ? -16.615 7.674 -11.119 1.00 90.81 86 LEU A C 1
ATOM 698 O O . LEU A 1 86 ? -16.395 6.512 -11.456 1.00 90.81 86 LEU A O 1
ATOM 702 N N . SER A 1 87 ? -16.849 8.635 -12.009 1.00 84.75 87 SER A N 1
ATOM 703 C CA . SER A 1 87 ? -16.763 8.425 -13.454 1.00 84.75 87 SER A CA 1
ATOM 704 C C . SER A 1 87 ? -15.337 8.633 -13.963 1.00 84.75 87 SER A C 1
ATOM 706 O O . SER A 1 87 ? -14.659 9.576 -13.549 1.00 84.75 87 SER A O 1
ATOM 708 N N . THR A 1 88 ? -14.906 7.833 -14.937 1.00 78.56 88 THR A N 1
ATOM 709 C CA . THR A 1 88 ? -13.678 8.122 -15.686 1.00 78.56 88 THR A CA 1
ATOM 710 C C . THR A 1 88 ? -13.856 9.410 -16.485 1.00 78.56 88 THR A C 1
ATOM 712 O O . THR A 1 88 ? -14.837 9.564 -17.215 1.00 78.56 88 THR A O 1
ATOM 715 N N . PHE A 1 89 ? -12.901 10.332 -16.366 1.00 75.38 89 PHE A N 1
ATOM 716 C CA . PHE A 1 89 ? -12.874 11.521 -17.208 1.00 75.38 89 PHE A CA 1
ATOM 717 C C . PHE A 1 89 ? -12.666 11.086 -18.664 1.00 75.38 89 PHE A C 1
ATOM 719 O O . PHE A 1 89 ? -11.634 10.510 -19.004 1.00 75.38 89 PHE A O 1
ATOM 726 N N . ARG A 1 90 ? -13.669 11.312 -19.515 1.00 67.69 90 ARG A N 1
ATOM 727 C CA . ARG A 1 90 ? -13.530 11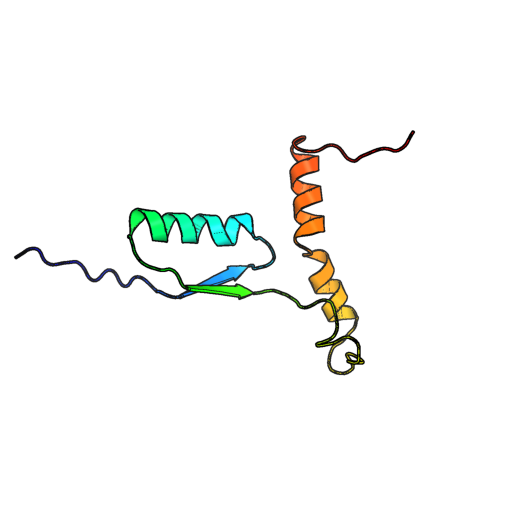.196 -20.967 1.00 67.69 90 ARG A CA 1
ATOM 728 C C . ARG A 1 90 ? -13.276 12.596 -21.505 1.00 67.69 90 ARG A C 1
ATOM 730 O O . ARG A 1 90 ? -14.166 13.439 -21.425 1.00 67.69 90 ARG A O 1
ATOM 737 N N . GLU A 1 91 ? -12.074 12.835 -22.019 1.00 61.72 91 GLU A N 1
ATOM 738 C CA . GLU A 1 91 ? -11.850 13.986 -22.893 1.00 61.72 91 GLU A CA 1
ATOM 739 C C . GLU A 1 91 ? -12.746 13.850 -24.132 1.00 61.72 91 GLU A C 1
ATOM 741 O O . GLU A 1 91 ? -12.926 12.745 -24.656 1.00 61.72 91 GLU A O 1
ATOM 746 N N . LEU A 1 92 ? -13.361 14.972 -24.517 1.00 50.38 92 LEU A N 1
ATOM 747 C CA . LEU A 1 92 ? -14.159 15.127 -25.735 1.00 50.38 92 LEU A CA 1
ATOM 748 C C . LEU A 1 92 ? -13.270 15.099 -26.980 1.00 50.38 92 LEU A C 1
ATOM 750 O O . LEU A 1 92 ? -12.203 15.751 -26.943 1.00 50.38 92 LEU A O 1
#